Protein AF-A0A661CBI0-F1 (afdb_monomer)

Mean predicted aligned error: 17.84 Å

Structure (mmCIF, N/CA/C/O backbone):
data_AF-A0A661CBI0-F1
#
_entry.id   AF-A0A661CBI0-F1
#
loop_
_atom_site.group_PDB
_atom_site.id
_atom_site.type_symbol
_atom_site.label_atom_id
_atom_site.label_alt_id
_atom_site.label_comp_id
_atom_site.label_asym_id
_atom_site.label_entity_id
_atom_site.label_seq_id
_atom_site.pdbx_PDB_ins_code
_atom_site.Cartn_x
_atom_site.Cartn_y
_atom_site.Cartn_z
_atom_site.occupancy
_atom_site.B_iso_or_equiv
_atom_site.auth_seq_id
_atom_site.auth_comp_id
_atom_site.auth_asym_id
_atom_site.auth_atom_id
_atom_site.pdbx_PDB_model_num
ATOM 1 N N . MET A 1 1 ? -36.102 -12.329 -26.723 1.00 50.22 1 MET A N 1
ATOM 2 C CA . MET A 1 1 ? -35.132 -11.210 -26.629 1.00 50.22 1 MET A CA 1
ATOM 3 C C . MET A 1 1 ? -34.638 -10.690 -28.000 1.00 50.22 1 MET A C 1
ATOM 5 O O . MET A 1 1 ? -33.534 -10.181 -28.086 1.00 50.22 1 MET A O 1
ATOM 9 N N . LYS A 1 2 ? -35.430 -10.774 -29.090 1.00 43.22 2 LYS A N 1
ATOM 10 C CA . LYS A 1 2 ? -35.032 -10.302 -30.445 1.00 43.22 2 LYS A CA 1
ATOM 11 C C . LYS A 1 2 ? -35.595 -8.923 -30.834 1.00 43.22 2 LYS A C 1
ATOM 13 O O . LYS A 1 2 ? -35.219 -8.375 -31.862 1.00 43.22 2 LYS A O 1
ATOM 18 N N . ILE A 1 3 ? -36.504 -8.370 -30.030 1.00 46.62 3 ILE A N 1
ATOM 19 C CA . ILE A 1 3 ? -37.327 -7.217 -30.426 1.00 46.62 3 ILE A CA 1
ATOM 20 C C . ILE A 1 3 ? -36.642 -5.884 -30.072 1.00 46.62 3 ILE A C 1
ATOM 22 O O . ILE A 1 3 ? -36.750 -4.927 -30.831 1.00 46.62 3 ILE A O 1
ATOM 26 N N . GLN A 1 4 ? -35.857 -5.835 -28.989 1.00 53.66 4 GLN A N 1
ATOM 27 C CA . GLN A 1 4 ? -35.242 -4.579 -28.529 1.00 53.66 4 GLN A CA 1
ATOM 28 C C . GLN A 1 4 ? -33.996 -4.150 -29.322 1.00 53.66 4 GLN A C 1
ATOM 30 O O . GLN A 1 4 ? -33.713 -2.962 -29.408 1.00 53.66 4 GLN A O 1
ATOM 35 N N . ILE A 1 5 ? -33.288 -5.076 -29.979 1.00 53.38 5 ILE A N 1
ATOM 36 C CA . ILE A 1 5 ? -32.095 -4.727 -30.777 1.00 53.38 5 ILE A CA 1
ATOM 37 C C . ILE A 1 5 ? -32.497 -4.070 -32.107 1.00 53.38 5 ILE A C 1
ATOM 39 O O . ILE A 1 5 ? -31.842 -3.144 -32.577 1.00 53.38 5 ILE A O 1
ATOM 43 N N . LYS A 1 6 ? -33.622 -4.495 -32.701 1.00 50.56 6 LYS A N 1
ATOM 44 C CA . LYS A 1 6 ? -34.076 -3.996 -34.009 1.00 50.56 6 LYS A CA 1
ATOM 45 C C . LYS A 1 6 ? -34.497 -2.521 -33.967 1.00 50.56 6 LYS A C 1
ATOM 47 O O . LYS A 1 6 ? -34.319 -1.821 -34.957 1.00 50.56 6 LYS A O 1
ATOM 52 N N . LYS A 1 7 ? -35.004 -2.062 -32.816 1.00 54.69 7 LYS A N 1
ATOM 53 C CA . LYS A 1 7 ? -35.408 -0.669 -32.573 1.00 54.69 7 LYS A CA 1
ATOM 54 C C . LYS A 1 7 ? -34.211 0.267 -32.372 1.00 54.69 7 LYS A C 1
ATOM 56 O O . LYS A 1 7 ? -34.278 1.425 -32.743 1.00 54.69 7 LYS A O 1
ATOM 61 N N . TYR A 1 8 ? -33.096 -0.240 -31.846 1.00 53.88 8 TYR A N 1
ATOM 62 C CA . TYR A 1 8 ? -31.891 0.569 -31.633 1.00 53.88 8 TYR A CA 1
ATOM 63 C C . TYR A 1 8 ? -31.108 0.821 -32.931 1.00 53.88 8 TYR A C 1
ATOM 65 O O . TYR A 1 8 ? -30.374 1.792 -33.028 1.00 53.88 8 TYR A O 1
ATOM 73 N N . LEU A 1 9 ? -31.275 -0.036 -33.947 1.00 53.00 9 LEU A N 1
ATOM 74 C CA . LEU A 1 9 ? -30.574 0.067 -35.234 1.00 53.00 9 LEU A CA 1
ATOM 75 C C . LEU A 1 9 ? -31.329 0.901 -36.290 1.00 53.00 9 LEU A C 1
ATOM 77 O O . LEU A 1 9 ? -30.734 1.277 -37.304 1.00 53.00 9 LEU A O 1
ATOM 81 N N . SER A 1 10 ? -32.621 1.192 -36.085 1.00 60.41 10 SER A N 1
ATOM 82 C CA . SER A 1 10 ? -33.428 1.984 -37.029 1.00 60.41 10 SER A CA 1
ATOM 83 C C . SER A 1 10 ? -33.164 3.485 -36.941 1.00 60.41 10 SER A C 1
ATOM 85 O O . SER A 1 10 ? -33.260 4.158 -37.965 1.00 60.41 10 SER A O 1
ATOM 87 N N . ASP A 1 11 ? -32.760 3.974 -35.767 1.00 59.59 11 ASP A N 1
ATOM 88 C CA . ASP A 1 11 ? -32.625 5.408 -35.463 1.00 59.59 11 ASP A CA 1
ATOM 89 C C . ASP A 1 11 ? -31.213 5.959 -35.745 1.00 59.59 11 ASP A C 1
ATOM 91 O O . ASP A 1 11 ? -30.924 7.129 -35.502 1.00 59.59 11 ASP A O 1
ATOM 95 N N . LEU A 1 12 ? -30.310 5.132 -36.288 1.00 58.78 12 LEU A N 1
ATOM 96 C CA . LEU A 1 12 ? -28.973 5.567 -36.690 1.00 58.78 12 LEU A CA 1
ATOM 97 C C . LEU A 1 12 ? -28.984 6.176 -38.102 1.00 58.78 12 LEU A C 1
ATOM 99 O O . LEU A 1 12 ? -29.397 5.533 -39.076 1.00 58.78 12 LEU A O 1
ATOM 103 N N . ASN A 1 13 ? -28.434 7.387 -38.221 1.00 65.62 13 ASN A N 1
ATOM 104 C CA . ASN A 1 13 ? -28.102 8.020 -39.500 1.00 65.62 13 ASN A CA 1
ATOM 105 C C . ASN A 1 13 ? -27.112 7.157 -40.306 1.00 65.62 13 ASN A C 1
ATOM 107 O O . ASN A 1 13 ? -26.318 6.410 -39.733 1.00 65.62 13 ASN A O 1
ATOM 111 N N . THR A 1 14 ? -27.120 7.287 -41.637 1.00 63.81 14 THR A N 1
ATOM 112 C CA . THR A 1 14 ? -26.313 6.472 -42.571 1.00 63.81 14 THR A CA 1
ATOM 113 C C . THR A 1 14 ? -24.825 6.415 -42.199 1.00 63.81 14 THR A C 1
ATOM 115 O O . THR A 1 14 ? -24.232 5.345 -42.240 1.00 63.81 14 THR A O 1
ATOM 118 N N . SER A 1 15 ? -24.252 7.520 -41.708 1.00 63.59 15 SER A N 1
ATOM 119 C CA . SER A 1 15 ? -22.857 7.581 -41.242 1.00 63.59 15 SER A CA 1
ATOM 120 C C . SER A 1 15 ? -22.585 6.761 -39.965 1.00 63.59 15 SER A C 1
ATOM 122 O O . SER A 1 15 ? -21.517 6.178 -39.825 1.00 63.59 15 SER A O 1
ATOM 124 N N . GLN A 1 16 ? -23.553 6.640 -39.052 1.00 60.19 16 GLN A N 1
ATOM 125 C CA . GLN A 1 16 ? -23.400 5.851 -37.820 1.00 60.19 16 GLN A CA 1
ATOM 126 C C . GLN A 1 16 ? -23.535 4.340 -38.084 1.00 60.19 16 GLN A C 1
ATOM 128 O O . GLN A 1 16 ? -22.910 3.533 -37.399 1.00 60.19 16 GLN A O 1
ATOM 133 N N . LYS A 1 17 ? -24.301 3.942 -39.110 1.00 63.31 17 LYS A N 1
ATOM 134 C CA . LYS A 1 17 ? -24.433 2.534 -39.526 1.00 63.31 17 LYS A CA 1
ATOM 135 C C . LYS A 1 17 ? -23.120 1.966 -40.076 1.00 63.31 17 LYS A C 1
ATOM 137 O O . LYS A 1 17 ? -22.811 0.811 -39.793 1.00 63.31 17 LYS A O 1
ATOM 142 N N . GLU A 1 18 ? -22.326 2.773 -40.782 1.00 72.12 18 GLU A N 1
ATOM 143 C CA . GLU A 1 18 ? -21.006 2.348 -41.273 1.00 72.12 18 GLU A CA 1
ATOM 144 C C . GLU A 1 18 ? -19.985 2.182 -40.144 1.00 72.12 18 GLU A C 1
ATOM 146 O O . GLU A 1 18 ? -19.269 1.185 -40.107 1.00 72.12 18 GLU A O 1
ATOM 151 N N . VAL A 1 19 ? -19.970 3.099 -39.171 1.00 71.88 19 VAL A N 1
ATOM 152 C CA . VAL A 1 19 ? -19.060 3.022 -38.014 1.00 71.88 19 VAL A CA 1
ATOM 153 C C . VAL A 1 19 ? -19.370 1.801 -37.146 1.00 71.88 19 VAL A C 1
ATOM 155 O O . VAL A 1 19 ? -18.460 1.067 -36.767 1.00 71.88 19 VAL A O 1
ATOM 158 N N . VAL A 1 2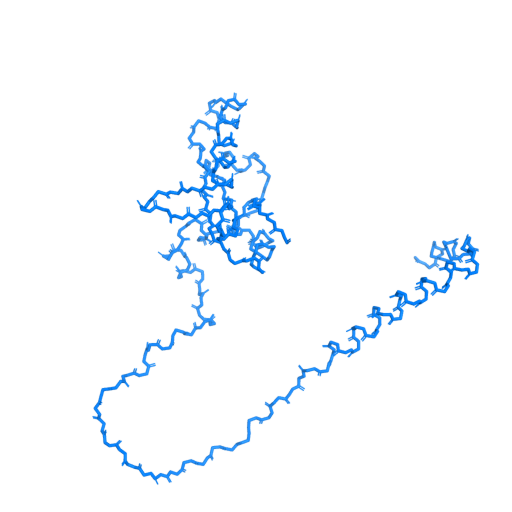0 ? -20.650 1.527 -36.875 1.00 72.44 20 VAL A N 1
ATOM 159 C CA . VAL A 1 20 ? -21.056 0.330 -36.119 1.00 72.44 20 VAL A CA 1
ATOM 160 C C . VAL A 1 20 ? -20.727 -0.950 -36.894 1.00 72.44 20 VAL A C 1
ATOM 162 O O . VAL A 1 20 ? -20.266 -1.919 -36.293 1.00 72.44 20 VAL A O 1
ATOM 165 N N . GLY A 1 21 ? -20.896 -0.948 -38.221 1.00 78.00 21 GLY A N 1
ATOM 166 C CA . GLY A 1 21 ? -20.487 -2.055 -39.087 1.00 78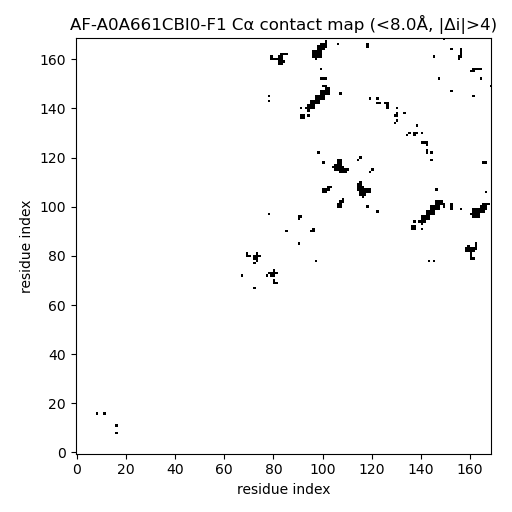.00 21 GLY A CA 1
ATOM 167 C C . GLY A 1 21 ? -18.980 -2.320 -39.041 1.00 78.00 21 GLY A C 1
ATOM 168 O O . GLY A 1 21 ? -18.572 -3.469 -38.888 1.00 78.00 21 GLY A O 1
ATOM 169 N N . LEU A 1 22 ? -18.156 -1.269 -39.092 1.00 79.31 22 LEU A N 1
ATOM 170 C CA . LEU A 1 22 ? -16.697 -1.364 -39.015 1.00 79.31 22 LEU A CA 1
ATOM 171 C C . LEU A 1 22 ? -16.226 -1.881 -37.648 1.00 79.31 22 LEU A C 1
ATOM 173 O O . LEU A 1 22 ? -15.358 -2.747 -37.583 1.00 79.31 22 LEU A O 1
ATOM 177 N N . VAL A 1 23 ? -16.816 -1.390 -36.554 1.00 79.56 23 VAL A N 1
ATOM 178 C CA . VAL A 1 23 ? -16.482 -1.839 -35.192 1.00 79.56 23 VAL A CA 1
ATOM 179 C C . VAL A 1 23 ? -16.864 -3.306 -34.997 1.00 79.56 23 VAL A C 1
ATOM 181 O O . VAL A 1 23 ? -16.071 -4.081 -34.466 1.00 79.56 23 VAL A O 1
ATOM 184 N N . LEU A 1 24 ? -18.038 -3.723 -35.479 1.00 79.69 24 LEU A N 1
ATOM 185 C CA . LEU A 1 24 ? -18.451 -5.125 -35.415 1.00 79.69 24 LEU A CA 1
ATOM 186 C C . LEU A 1 24 ? -17.556 -6.015 -36.293 1.00 79.69 24 LEU A C 1
ATOM 188 O O . LEU A 1 24 ? -17.188 -7.110 -35.876 1.00 79.69 24 LEU A O 1
ATOM 192 N N . PHE A 1 25 ? -17.157 -5.533 -37.474 1.00 83.81 25 PHE A N 1
ATOM 193 C CA . PHE A 1 25 ? -16.221 -6.225 -38.360 1.00 83.81 25 PHE A CA 1
ATOM 194 C C . PHE A 1 25 ? -14.837 -6.380 -37.720 1.00 83.81 25 PHE A C 1
ATOM 196 O O . PHE A 1 25 ? -14.279 -7.470 -37.762 1.00 83.81 25 PHE A O 1
ATOM 203 N N . LEU A 1 26 ? -14.311 -5.348 -37.052 1.00 80.44 26 LEU A N 1
ATOM 204 C CA . LEU A 1 26 ? -13.040 -5.429 -36.325 1.00 80.44 26 LEU A CA 1
ATOM 205 C C . LEU A 1 26 ? -13.096 -6.431 -35.170 1.00 80.44 26 LEU A C 1
ATOM 207 O O . LEU A 1 26 ? -12.151 -7.195 -34.991 1.00 80.44 26 LEU A O 1
ATOM 211 N N . ILE A 1 27 ? -14.206 -6.481 -34.429 1.00 78.44 27 ILE A N 1
ATOM 212 C CA . ILE A 1 27 ? -14.403 -7.476 -33.366 1.00 78.44 27 ILE A CA 1
ATOM 213 C C . ILE A 1 27 ? -14.425 -8.891 -33.958 1.00 78.44 27 ILE A C 1
ATOM 215 O O . ILE A 1 27 ? -13.782 -9.790 -33.423 1.00 78.44 27 ILE A O 1
ATOM 219 N N . VAL A 1 28 ? -15.110 -9.096 -35.087 1.00 84.38 28 VAL A N 1
ATOM 220 C CA . VAL A 1 28 ? -15.167 -10.403 -35.761 1.00 84.38 28 VAL A CA 1
ATOM 221 C C . VAL A 1 28 ? -13.804 -10.806 -36.324 1.00 84.38 28 VAL A C 1
ATOM 223 O O . VAL A 1 28 ? -13.389 -11.943 -36.122 1.00 84.38 28 VAL A O 1
ATOM 226 N N . VAL A 1 29 ? -13.077 -9.890 -36.970 1.00 80.56 29 VAL A N 1
ATOM 227 C CA . VAL A 1 29 ? -11.718 -10.146 -37.467 1.00 80.56 29 VAL A CA 1
ATOM 228 C C . VAL A 1 29 ? -10.797 -10.497 -36.307 1.00 80.56 29 VAL A C 1
ATOM 230 O O . VAL A 1 29 ? -10.127 -11.515 -36.375 1.00 80.56 29 VAL A O 1
ATOM 233 N N . MET A 1 30 ? -10.832 -9.746 -35.205 1.00 78.94 30 MET A N 1
ATOM 234 C CA . MET A 1 30 ? -10.025 -10.031 -34.017 1.00 78.94 30 MET A CA 1
ATOM 235 C C . MET A 1 30 ? -10.323 -11.418 -33.428 1.00 78.94 30 MET A C 1
ATOM 237 O O . MET A 1 30 ? -9.393 -12.130 -33.061 1.00 78.94 30 MET A O 1
ATOM 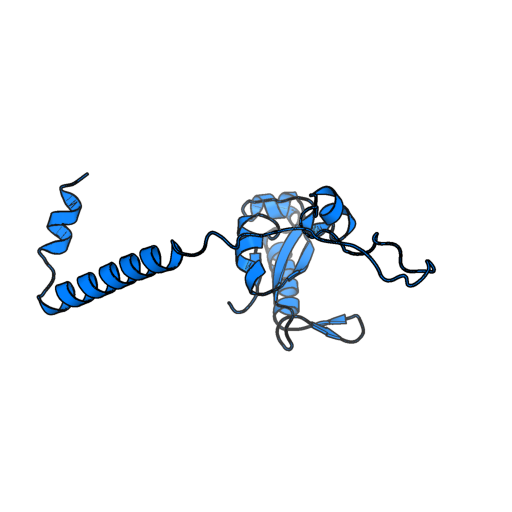241 N N . VAL A 1 31 ? -11.591 -11.845 -33.405 1.00 76.19 31 VAL A N 1
ATOM 242 C CA . VAL A 1 31 ? -11.978 -13.199 -32.970 1.00 76.19 31 VAL A CA 1
ATOM 243 C C . VAL A 1 31 ? -11.486 -14.279 -33.944 1.00 76.19 31 VAL A C 1
ATOM 245 O O . VAL A 1 31 ? -11.079 -15.350 -33.499 1.00 76.19 31 VAL A O 1
ATOM 248 N N . ILE A 1 32 ? -11.485 -14.015 -35.254 1.00 71.19 32 ILE A N 1
ATOM 249 C CA . ILE A 1 32 ? -10.977 -14.955 -36.267 1.00 71.19 32 ILE A CA 1
ATOM 250 C C . ILE A 1 32 ? -9.454 -15.090 -36.170 1.00 71.19 32 ILE A C 1
ATOM 252 O O . ILE A 1 32 ? -8.953 -16.212 -36.137 1.00 71.19 32 ILE A O 1
ATOM 256 N N . THR A 1 33 ? -8.712 -13.983 -36.071 1.00 62.50 33 THR A N 1
ATOM 257 C CA . THR A 1 33 ? -7.245 -14.022 -35.979 1.00 62.50 33 THR A CA 1
ATOM 258 C C . THR A 1 33 ? -6.781 -14.681 -34.682 1.00 62.50 33 THR A C 1
ATOM 260 O O . THR A 1 33 ? -5.793 -15.407 -34.679 1.00 62.50 33 THR A O 1
ATOM 263 N N . PHE A 1 34 ? -7.513 -14.477 -33.582 1.00 55.84 34 PHE A N 1
ATOM 264 C CA . PHE A 1 34 ? -7.173 -15.062 -32.284 1.00 55.84 34 PHE A CA 1
ATOM 265 C C . PHE A 1 34 ? -7.426 -16.578 -32.215 1.00 55.84 34 PHE A C 1
ATOM 267 O O . PHE A 1 34 ? -6.877 -17.256 -31.354 1.00 55.84 34 PHE A O 1
ATOM 274 N N . ARG A 1 35 ? -8.222 -17.136 -33.135 1.00 54.28 35 ARG A N 1
ATOM 275 C CA . ARG A 1 35 ? -8.566 -18.566 -33.168 1.00 54.28 35 ARG A CA 1
ATOM 276 C C . ARG A 1 35 ? -7.563 -19.428 -33.961 1.00 54.28 35 ARG A C 1
ATOM 278 O O . ARG A 1 35 ? -7.827 -20.604 -34.175 1.00 54.28 35 ARG A O 1
ATOM 285 N N . SER A 1 36 ? -6.428 -18.874 -34.399 1.00 51.16 36 SER A N 1
ATOM 286 C CA . SER A 1 36 ? -5.455 -19.566 -35.264 1.00 51.16 36 SER A CA 1
ATOM 287 C C . SER A 1 36 ? -4.044 -19.640 -34.669 1.00 51.16 36 SER A C 1
ATOM 289 O O . SER A 1 36 ? -3.068 -19.326 -35.350 1.00 51.16 36 SER A O 1
ATOM 291 N N . SER A 1 37 ? -3.934 -20.098 -33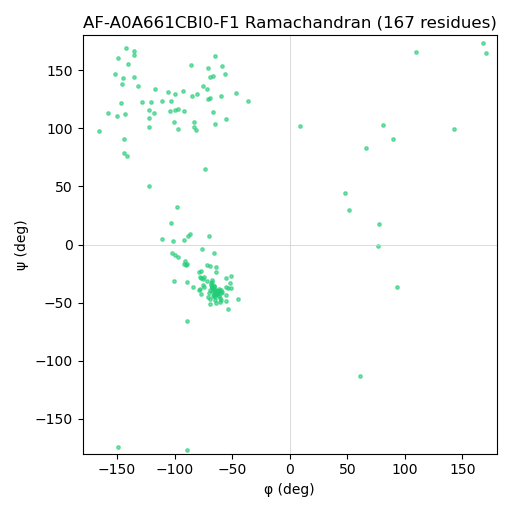.424 1.00 55.09 37 SER A N 1
ATOM 292 C CA . SER A 1 37 ? -2.655 -20.540 -32.860 1.00 55.09 37 SER A CA 1
ATOM 293 C C . SER A 1 37 ? -2.866 -21.775 -31.992 1.00 55.09 37 SER A C 1
ATOM 295 O O . SER A 1 37 ? -2.857 -21.683 -30.770 1.00 55.09 37 SER A O 1
ATOM 297 N N . GLU A 1 38 ? -3.053 -22.930 -32.626 1.00 54.06 38 GLU A N 1
ATOM 298 C CA . GLU A 1 38 ? -2.799 -24.220 -31.988 1.00 54.06 38 GLU A CA 1
ATOM 299 C C . GLU A 1 38 ? -2.218 -25.194 -33.019 1.00 54.06 38 GLU A C 1
ATOM 301 O O . GLU A 1 38 ? -2.873 -25.527 -34.001 1.00 54.06 38 GLU A O 1
ATOM 306 N N . GLU A 1 39 ? -0.944 -25.525 -32.786 1.00 39.12 39 GLU A N 1
ATOM 307 C CA . GLU A 1 39 ? -0.209 -26.780 -33.028 1.00 39.12 39 GLU A CA 1
ATOM 308 C C . GLU A 1 39 ? 1.228 -26.477 -33.475 1.00 39.12 39 GLU A C 1
ATOM 310 O O . GLU A 1 39 ? 1.511 -26.190 -34.636 1.00 39.12 39 GLU A O 1
ATOM 315 N N . VAL A 1 40 ? 2.165 -26.557 -32.524 1.00 38.56 40 VAL A N 1
ATOM 316 C CA . VAL A 1 40 ? 3.565 -26.861 -32.838 1.00 38.56 40 VAL A CA 1
ATOM 317 C C . VAL A 1 40 ? 3.762 -28.338 -32.522 1.00 38.56 40 VAL A C 1
ATOM 319 O O . VAL A 1 40 ? 3.792 -28.751 -31.365 1.00 38.56 40 VAL A O 1
ATOM 322 N N . GLU A 1 41 ? 3.840 -29.124 -33.588 1.00 32.53 41 GLU A N 1
ATOM 323 C CA . GLU A 1 41 ? 4.120 -30.555 -33.616 1.00 32.53 41 GLU A CA 1
ATOM 324 C C . GLU A 1 41 ? 5.567 -30.822 -33.147 1.00 32.53 41 GLU A C 1
ATOM 326 O O . GLU A 1 41 ? 6.529 -30.437 -33.813 1.00 32.53 41 GLU A O 1
ATOM 331 N N . ILE A 1 42 ? 5.747 -31.484 -31.998 1.00 37.59 42 ILE A N 1
ATOM 332 C CA . ILE A 1 42 ? 7.061 -31.993 -31.569 1.00 37.59 42 ILE A CA 1
ATOM 333 C C . ILE A 1 42 ? 7.277 -33.344 -32.256 1.00 37.59 42 ILE A C 1
ATOM 335 O O . ILE A 1 42 ? 6.744 -34.373 -31.837 1.00 37.59 42 ILE A O 1
ATOM 339 N N . LYS A 1 43 ? 8.068 -33.344 -33.330 1.00 34.81 43 LYS A N 1
ATOM 340 C CA . LYS A 1 43 ? 8.456 -34.551 -34.060 1.00 34.81 43 LYS A CA 1
ATOM 341 C C . LYS A 1 43 ? 9.828 -35.041 -33.602 1.00 34.81 43 LYS A C 1
ATOM 343 O O . LYS A 1 43 ? 10.830 -34.390 -33.864 1.00 34.81 43 LYS A O 1
ATOM 348 N N . GLY A 1 44 ? 9.844 -36.240 -33.020 1.00 33.94 44 GLY A N 1
ATOM 349 C CA . GLY A 1 44 ? 10.951 -37.190 -33.147 1.00 33.94 44 GLY A CA 1
ATOM 350 C C . GLY A 1 44 ? 12.156 -36.965 -32.238 1.00 33.94 44 GLY A C 1
ATOM 351 O O . GLY A 1 44 ? 13.045 -36.176 -32.529 1.00 33.94 44 GLY A O 1
ATOM 352 N N . ILE A 1 45 ? 12.221 -37.779 -31.188 1.00 35.69 45 ILE A N 1
ATOM 353 C CA . ILE A 1 45 ? 13.441 -38.084 -30.442 1.00 35.69 45 ILE A CA 1
ATOM 354 C C . ILE A 1 45 ? 14.331 -38.957 -31.339 1.00 35.69 45 ILE A C 1
ATOM 356 O O . ILE A 1 45 ? 13.896 -40.017 -31.792 1.00 35.69 45 ILE A O 1
ATOM 360 N N . ALA A 1 46 ? 15.571 -38.529 -31.562 1.00 33.56 46 ALA A N 1
ATOM 361 C CA . ALA A 1 46 ? 16.677 -39.391 -31.965 1.00 33.56 46 ALA A CA 1
ATOM 362 C C . ALA A 1 46 ? 17.957 -38.883 -31.283 1.00 33.56 46 ALA A C 1
ATOM 364 O O . ALA A 1 46 ? 18.649 -38.011 -31.796 1.00 33.56 46 ALA A O 1
ATOM 365 N N . GLU A 1 47 ? 18.240 -39.416 -30.099 1.00 46.28 47 GLU A N 1
ATOM 366 C CA . GLU A 1 47 ? 19.616 -39.613 -29.629 1.00 46.28 47 GLU A CA 1
ATOM 367 C C . GLU A 1 47 ? 20.098 -40.972 -30.189 1.00 46.28 47 GLU A C 1
ATOM 369 O O . GLU A 1 47 ? 19.233 -41.820 -30.445 1.00 46.28 47 GLU A O 1
ATOM 374 N N . PRO A 1 48 ? 21.410 -41.242 -30.391 1.00 52.19 48 PRO A N 1
ATOM 375 C CA . PRO A 1 48 ? 22.468 -40.872 -29.448 1.00 52.19 48 PRO A CA 1
ATOM 376 C C . PRO A 1 48 ? 23.860 -40.568 -30.056 1.00 52.19 48 PRO A C 1
ATOM 378 O O . PRO A 1 48 ? 24.073 -40.582 -31.265 1.00 52.19 48 PRO A O 1
ATOM 381 N N . ASP A 1 49 ? 24.799 -40.354 -29.132 1.00 33.12 49 ASP A N 1
ATOM 382 C CA . ASP A 1 49 ? 26.259 -40.434 -29.251 1.00 33.12 49 ASP A CA 1
ATOM 383 C C . ASP A 1 49 ? 27.027 -39.176 -29.673 1.00 33.12 49 ASP A C 1
ATOM 385 O O . ASP A 1 49 ? 27.392 -38.988 -30.830 1.00 33.12 49 ASP A O 1
ATOM 389 N N . LEU A 1 50 ? 27.442 -38.393 -28.665 1.00 36.75 50 LEU A N 1
ATOM 390 C CA . LEU A 1 50 ? 28.868 -38.334 -28.304 1.00 36.75 50 LEU A CA 1
ATOM 391 C C . LEU A 1 50 ? 29.096 -37.668 -26.934 1.00 36.75 50 LEU A C 1
ATOM 393 O O . LEU A 1 50 ? 29.144 -36.451 -26.787 1.00 36.75 50 LEU A O 1
ATOM 397 N N . LEU A 1 51 ? 29.237 -38.551 -25.944 1.00 35.25 51 LEU A N 1
ATOM 398 C CA . LEU A 1 51 ? 30.078 -38.498 -24.742 1.00 35.25 51 LEU A CA 1
ATOM 399 C C . LEU A 1 51 ? 30.795 -37.168 -24.437 1.00 35.25 51 LEU A C 1
ATOM 401 O O . LEU A 1 51 ? 31.907 -36.922 -24.905 1.00 35.25 51 LEU A O 1
ATOM 405 N N . ILE A 1 52 ? 30.237 -36.420 -23.482 1.00 37.22 52 ILE A N 1
ATOM 406 C CA . ILE A 1 52 ? 31.036 -35.740 -22.458 1.00 37.22 52 ILE A CA 1
ATOM 407 C C . ILE A 1 52 ? 30.569 -36.281 -21.103 1.00 37.22 52 ILE A C 1
ATOM 409 O O . ILE A 1 52 ? 29.386 -36.298 -20.780 1.00 37.22 52 ILE A O 1
ATOM 413 N N . THR A 1 53 ? 31.536 -36.824 -20.377 1.00 35.25 53 THR A N 1
ATOM 414 C CA . THR A 1 53 ? 31.450 -37.538 -19.101 1.00 35.25 53 THR A CA 1
ATOM 415 C C . THR A 1 53 ? 30.965 -36.672 -17.923 1.00 35.25 53 THR A C 1
ATOM 417 O O . THR A 1 53 ? 30.989 -35.445 -18.010 1.00 35.25 53 THR A O 1
ATOM 420 N N . PRO A 1 54 ? 30.513 -37.308 -16.823 1.00 47.50 54 PRO A N 1
ATOM 421 C CA . PRO A 1 54 ? 29.480 -36.798 -15.931 1.00 47.50 54 PRO A CA 1
ATOM 422 C C . PRO A 1 54 ? 30.075 -36.101 -14.707 1.00 47.50 54 PRO A C 1
ATOM 424 O O . PRO A 1 54 ? 30.433 -36.757 -13.739 1.00 47.50 54 PRO A O 1
ATOM 427 N N . GLU A 1 55 ? 30.147 -34.774 -14.699 1.00 51.81 55 GLU A N 1
ATOM 428 C CA . GLU A 1 55 ? 30.469 -34.069 -13.458 1.00 51.81 55 GLU A CA 1
ATOM 429 C C . GLU A 1 55 ? 29.807 -32.684 -13.434 1.00 51.81 55 GLU A C 1
ATOM 431 O O . GLU A 1 55 ? 30.182 -31.777 -14.171 1.00 51.81 55 GLU A O 1
ATOM 436 N N . ALA A 1 56 ? 28.814 -32.561 -12.547 1.00 45.00 56 ALA A N 1
ATOM 437 C CA . ALA A 1 56 ? 28.253 -31.326 -12.001 1.00 45.00 56 ALA A CA 1
ATOM 438 C C . ALA A 1 56 ? 27.506 -30.372 -12.958 1.00 45.00 56 ALA A C 1
ATOM 440 O O . ALA A 1 56 ? 28.041 -29.345 -13.350 1.00 45.00 56 ALA A O 1
ATOM 441 N N . ILE A 1 57 ? 26.220 -30.651 -13.206 1.00 38.47 57 ILE A N 1
ATOM 442 C CA . ILE A 1 57 ? 25.072 -29.775 -12.871 1.00 38.47 57 ILE A CA 1
ATOM 443 C C . ILE A 1 57 ? 23.847 -30.702 -12.803 1.00 38.47 57 ILE A C 1
ATOM 445 O O . ILE A 1 57 ? 23.456 -31.300 -13.804 1.00 38.47 57 ILE A O 1
ATOM 449 N N . THR A 1 58 ? 23.263 -30.882 -11.619 1.00 39.34 58 THR A N 1
ATOM 450 C CA . THR A 1 58 ? 22.029 -31.661 -11.460 1.00 39.34 58 THR A CA 1
ATOM 451 C C . THR A 1 58 ? 20.838 -30.912 -12.088 1.00 39.34 58 THR A C 1
ATOM 453 O O . THR A 1 58 ? 20.775 -29.684 -11.984 1.00 39.34 58 THR A O 1
ATOM 456 N N . PRO A 1 59 ? 19.863 -31.605 -12.711 1.00 43.19 59 PRO A N 1
ATOM 457 C CA . PRO A 1 59 ? 18.713 -30.980 -13.386 1.00 43.19 59 PRO A CA 1
ATOM 458 C C . PRO A 1 59 ? 17.674 -30.314 -12.461 1.00 43.19 59 PRO A C 1
ATOM 460 O O . PRO A 1 59 ? 16.622 -29.892 -12.926 1.00 43.19 59 PRO A O 1
ATOM 463 N N . GLU A 1 60 ? 17.927 -30.211 -11.158 1.00 45.62 60 GLU A N 1
ATOM 464 C CA . GLU A 1 60 ? 16.905 -29.879 -10.152 1.00 45.62 60 GLU A CA 1
ATOM 465 C C . GLU A 1 60 ? 16.681 -28.371 -9.928 1.00 45.62 60 GLU A C 1
ATOM 467 O O . GLU A 1 60 ? 15.976 -27.989 -9.000 1.00 45.62 60 GLU A O 1
ATOM 472 N N . SER A 1 61 ? 17.264 -27.485 -10.744 1.00 47.69 61 SER A N 1
ATOM 473 C CA . SER A 1 61 ? 17.147 -26.027 -10.532 1.00 47.69 61 SER A CA 1
ATOM 474 C C . SER A 1 61 ? 16.319 -25.267 -11.571 1.00 47.69 61 SER A C 1
ATOM 476 O O . SER A 1 61 ? 16.193 -24.044 -11.470 1.00 47.69 61 SER A O 1
ATOM 478 N N . ILE A 1 62 ? 15.688 -25.953 -12.529 1.00 42.56 62 ILE A N 1
ATOM 479 C CA . ILE A 1 62 ? 14.656 -25.306 -13.345 1.00 42.56 62 ILE A CA 1
ATOM 480 C C . ILE A 1 62 ? 13.359 -25.329 -12.542 1.00 42.56 62 ILE A C 1
ATOM 482 O O . ILE A 1 62 ? 12.666 -26.337 -12.488 1.00 42.56 62 ILE A O 1
ATOM 486 N N . ILE A 1 63 ? 13.071 -24.204 -11.886 1.00 45.47 63 ILE A N 1
ATOM 487 C CA . ILE A 1 63 ? 11.799 -23.949 -11.208 1.00 45.47 63 ILE A CA 1
ATOM 488 C C . ILE A 1 63 ? 10.685 -24.139 -12.241 1.00 45.47 63 ILE A C 1
ATOM 490 O O . ILE A 1 63 ? 10.526 -23.318 -13.149 1.00 45.47 63 ILE A O 1
ATOM 494 N N . ASP A 1 64 ? 9.933 -25.227 -12.105 1.00 42.50 64 ASP A N 1
ATOM 495 C CA . ASP A 1 64 ? 8.719 -25.462 -12.868 1.00 42.50 64 ASP A CA 1
ATOM 496 C C . ASP A 1 64 ? 7.682 -24.400 -12.474 1.00 42.50 64 ASP A C 1
ATOM 498 O O . ASP A 1 64 ? 7.085 -24.427 -11.397 1.00 42.50 64 ASP A O 1
ATOM 502 N N . LEU A 1 65 ? 7.492 -23.410 -13.350 1.00 51.50 65 LEU A N 1
ATOM 503 C CA . LEU A 1 65 ? 6.565 -22.295 -13.142 1.00 51.50 65 LEU A CA 1
ATOM 504 C C . LEU A 1 65 ? 5.091 -22.743 -13.108 1.00 51.50 65 LEU A C 1
ATOM 506 O O . LEU A 1 65 ? 4.220 -21.918 -12.819 1.00 51.50 65 LEU A O 1
ATOM 510 N N . THR A 1 66 ? 4.800 -24.014 -13.409 1.00 51.94 66 THR A N 1
ATOM 511 C CA . THR A 1 66 ? 3.451 -24.586 -13.359 1.00 51.94 66 THR A CA 1
ATOM 512 C C . THR A 1 66 ? 3.088 -25.168 -11.988 1.00 51.94 66 THR A C 1
ATOM 514 O O . THR A 1 66 ? 1.901 -25.250 -11.672 1.00 51.94 66 THR A O 1
ATOM 517 N N . GLU A 1 67 ? 4.073 -25.426 -11.118 1.00 47.66 67 GLU A N 1
ATOM 518 C CA . GLU A 1 67 ? 3.884 -25.876 -9.730 1.00 47.66 67 GLU A CA 1
ATOM 519 C C . GLU A 1 67 ? 3.967 -24.734 -8.704 1.00 47.66 67 GLU A C 1
ATOM 521 O O . GLU A 1 67 ? 4.363 -24.929 -7.553 1.00 47.66 67 GLU A O 1
ATOM 526 N N . LEU A 1 68 ? 3.554 -23.514 -9.065 1.00 48.94 68 LEU A N 1
ATOM 527 C CA . LEU A 1 68 ? 3.308 -22.472 -8.065 1.00 48.94 68 LEU A CA 1
ATOM 528 C C . LEU A 1 68 ? 2.006 -22.797 -7.310 1.00 48.94 68 LEU A C 1
ATOM 530 O O . LEU A 1 68 ? 0.987 -22.114 -7.434 1.00 48.94 68 LEU A O 1
ATOM 534 N N . SER A 1 69 ? 2.037 -23.909 -6.577 1.00 53.78 69 SER A N 1
ATOM 535 C CA . SER A 1 69 ? 0.988 -24.345 -5.676 1.00 53.78 69 SER A CA 1
ATOM 536 C C . SER A 1 69 ? 0.731 -23.227 -4.667 1.00 53.78 69 SER A C 1
ATOM 538 O O . SER A 1 69 ? 1.627 -22.464 -4.293 1.00 53.78 69 SER A O 1
ATOM 540 N N . THR A 1 70 ? -0.519 -23.083 -4.243 1.00 52.69 70 THR A N 1
ATOM 541 C CA . THR A 1 70 ? -0.932 -22.073 -3.259 1.00 52.69 70 THR A CA 1
ATOM 542 C C . THR A 1 70 ? -0.069 -22.094 -1.997 1.00 52.69 70 THR A C 1
ATOM 544 O O . THR A 1 70 ? 0.119 -21.055 -1.373 1.00 52.69 70 THR A O 1
ATOM 547 N N . ASP A 1 71 ? 0.514 -23.246 -1.669 1.00 55.88 71 ASP A N 1
ATOM 548 C CA . ASP A 1 71 ? 1.398 -23.433 -0.523 1.00 55.88 71 ASP A CA 1
ATOM 549 C C . ASP A 1 71 ? 2.737 -22.703 -0.712 1.00 55.88 71 ASP A C 1
ATOM 551 O O . ASP A 1 71 ? 3.184 -21.993 0.184 1.00 55.88 71 ASP A O 1
ATOM 555 N N . THR A 1 72 ? 3.301 -22.711 -1.922 1.00 59.53 72 THR A N 1
ATOM 556 C CA . THR A 1 72 ? 4.546 -21.996 -2.242 1.00 59.53 72 THR A CA 1
ATOM 557 C C . THR A 1 72 ? 4.375 -20.471 -2.186 1.00 59.53 72 THR A C 1
ATOM 559 O O . THR A 1 72 ? 5.268 -19.752 -1.737 1.00 59.53 72 THR A O 1
ATOM 562 N N . LEU A 1 73 ? 3.214 -19.942 -2.598 1.00 60.69 73 LEU A N 1
ATOM 563 C CA . LEU A 1 73 ? 2.911 -18.511 -2.448 1.00 60.69 73 LEU A CA 1
ATOM 564 C C . LEU A 1 73 ? 2.731 -18.106 -0.984 1.00 60.69 73 LEU A C 1
ATOM 566 O O . LEU A 1 73 ? 3.100 -16.987 -0.624 1.00 60.69 73 LEU A O 1
ATOM 570 N N . ASN A 1 74 ? 2.195 -18.997 -0.144 1.00 61.75 74 ASN A N 1
ATOM 571 C CA . ASN A 1 74 ? 2.084 -18.750 1.293 1.00 61.75 74 ASN A CA 1
ATOM 572 C C . ASN A 1 74 ? 3.458 -18.554 1.933 1.00 61.75 74 ASN A C 1
ATOM 574 O O . ASN A 1 74 ? 3.615 -17.661 2.766 1.00 61.75 74 ASN A O 1
ATOM 578 N N . ASP A 1 75 ? 4.428 -19.353 1.496 1.00 64.88 75 ASP A N 1
ATOM 579 C CA . ASP A 1 75 ? 5.783 -19.361 2.037 1.00 64.88 75 ASP A CA 1
ATOM 580 C C . ASP A 1 75 ? 6.636 -18.201 1.502 1.00 64.88 75 ASP A C 1
ATOM 582 O O . ASP A 1 75 ? 7.385 -17.577 2.254 1.00 64.88 75 ASP A O 1
ATOM 586 N N . ILE A 1 76 ? 6.500 -17.860 0.215 1.00 66.56 76 ILE A N 1
ATOM 587 C CA . ILE A 1 76 ? 7.300 -16.806 -0.434 1.00 66.56 76 ILE A CA 1
ATOM 588 C C . ILE A 1 76 ? 6.704 -15.415 -0.203 1.00 66.56 76 ILE A C 1
ATOM 590 O O . ILE A 1 76 ? 7.431 -14.430 -0.054 1.00 66.56 76 ILE A O 1
ATOM 594 N N . TRP A 1 77 ? 5.375 -15.306 -0.191 1.00 69.69 77 TRP A N 1
ATOM 595 C CA . TRP A 1 77 ? 4.690 -14.027 -0.057 1.00 69.69 77 TRP A CA 1
ATOM 596 C C . TRP A 1 77 ? 3.408 -14.161 0.782 1.00 69.69 77 TRP A C 1
ATOM 598 O O . TRP A 1 77 ? 2.292 -14.126 0.251 1.00 69.69 77 TRP A O 1
ATOM 608 N N . PRO A 1 78 ? 3.527 -14.215 2.123 1.00 72.19 78 PRO A N 1
ATOM 609 C CA . PRO A 1 78 ? 2.391 -14.400 3.025 1.00 72.19 78 PRO A CA 1
ATOM 610 C C . PRO A 1 78 ? 1.212 -13.427 2.817 1.00 72.19 78 PRO A C 1
ATOM 612 O O . PRO A 1 78 ? 0.068 -13.840 2.988 1.00 72.19 78 PRO A O 1
ATOM 615 N N . PRO A 1 79 ? 1.392 -12.155 2.403 1.00 70.81 79 PRO A N 1
ATOM 616 C CA . PRO A 1 79 ? 0.252 -11.285 2.083 1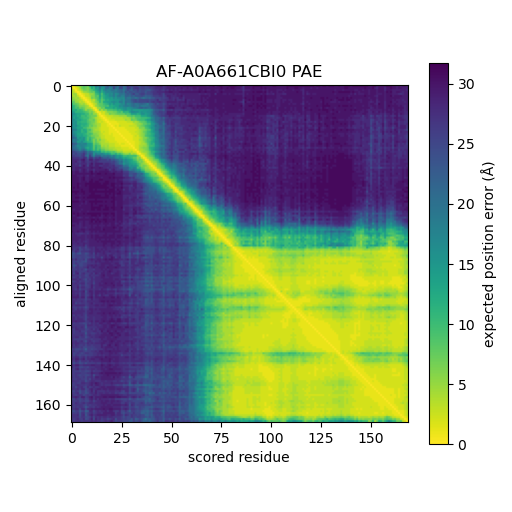.00 70.81 79 PRO A CA 1
ATOM 617 C C . PRO A 1 79 ? -0.609 -11.744 0.888 1.00 70.81 79 PRO A C 1
ATOM 619 O O . PRO A 1 79 ? -1.780 -11.371 0.796 1.00 70.81 79 PRO A O 1
ATOM 622 N N . LEU A 1 80 ? -0.043 -12.544 -0.019 1.00 70.38 80 LEU A N 1
ATOM 623 C CA . LEU A 1 80 ? -0.700 -13.113 -1.200 1.00 70.38 80 LEU A CA 1
ATOM 624 C C . LEU A 1 80 ? -1.204 -14.541 -0.963 1.00 70.38 80 LEU A C 1
ATOM 626 O O . LEU A 1 80 ? -1.973 -15.044 -1.776 1.00 70.38 80 LEU A O 1
ATOM 630 N N . SER A 1 81 ? -0.806 -15.147 0.158 1.00 66.12 81 SER A N 1
ATOM 631 C CA . SER A 1 81 ? -1.085 -16.532 0.547 1.00 66.12 81 SER A CA 1
ATOM 632 C C . SER A 1 81 ? -2.539 -16.966 0.335 1.00 66.12 81 SER A C 1
ATOM 634 O O . SER A 1 81 ? -2.848 -18.007 -0.242 1.00 66.12 81 SER A O 1
ATOM 636 N N . ARG A 1 82 ? -3.477 -16.122 0.769 1.00 80.81 82 ARG A N 1
ATOM 637 C CA . ARG A 1 82 ? -4.905 -16.403 0.661 1.00 80.81 82 ARG A CA 1
ATOM 638 C C . ARG A 1 82 ? -5.591 -15.371 -0.222 1.00 80.81 82 ARG A C 1
ATOM 640 O O . ARG A 1 82 ? -5.701 -14.203 0.181 1.00 80.81 82 ARG A O 1
ATOM 647 N N . PRO A 1 83 ? -6.091 -15.794 -1.397 1.00 87.12 83 PRO A N 1
ATOM 648 C CA . PRO A 1 83 ? -7.092 -15.050 -2.134 1.00 87.12 83 PRO A CA 1
ATOM 649 C C . PRO A 1 83 ? -8.216 -14.598 -1.206 1.00 87.12 83 PRO A C 1
ATOM 651 O O . PRO A 1 83 ? -8.752 -15.379 -0.420 1.00 87.12 83 PRO A O 1
ATOM 654 N N . TRP A 1 84 ? -8.553 -13.321 -1.278 1.00 90.62 84 TRP A N 1
ATOM 655 C CA . TRP A 1 84 ? -9.683 -12.751 -0.569 1.00 90.62 84 TRP A CA 1
ATOM 656 C C . TRP A 1 84 ? -10.299 -11.658 -1.426 1.00 90.62 84 TRP A C 1
ATOM 658 O O . TRP A 1 84 ? -9.589 -10.858 -2.035 1.00 90.62 84 TRP A O 1
ATOM 668 N N . THR A 1 85 ? -11.622 -11.642 -1.448 1.00 89.69 85 THR A N 1
ATOM 669 C CA . THR A 1 85 ? -12.434 -10.663 -2.157 1.00 89.69 85 THR A CA 1
ATOM 670 C C . THR A 1 85 ? -13.497 -10.153 -1.202 1.00 89.69 85 THR A C 1
ATOM 672 O O . THR A 1 85 ? -14.131 -10.949 -0.509 1.00 89.69 85 THR A O 1
ATOM 675 N N . GLY A 1 86 ? -13.716 -8.848 -1.188 1.00 90.94 86 GLY A N 1
ATOM 676 C CA . GLY A 1 86 ? -14.734 -8.219 -0.364 1.00 90.94 86 GLY A CA 1
ATOM 677 C C . GLY A 1 86 ? -14.557 -6.710 -0.330 1.00 90.94 86 GLY A C 1
ATOM 678 O O . GLY A 1 86 ? -13.574 -6.170 -0.843 1.00 90.94 86 GLY A O 1
ATOM 679 N N . ASP A 1 87 ? -15.520 -6.048 0.294 1.00 93.50 87 ASP A N 1
ATOM 680 C CA . ASP A 1 87 ? -15.545 -4.596 0.423 1.00 93.50 87 ASP A CA 1
ATOM 681 C C . ASP A 1 87 ? -14.814 -4.118 1.685 1.00 93.50 87 ASP A C 1
ATOM 683 O O . ASP A 1 87 ? -14.230 -4.898 2.440 1.00 93.50 87 ASP A O 1
ATOM 687 N N . LEU A 1 88 ? -14.838 -2.804 1.914 1.00 92.88 88 LEU A N 1
ATOM 688 C CA . LEU A 1 88 ? -14.109 -2.138 2.995 1.00 92.88 88 LEU A CA 1
ATOM 689 C C . LEU A 1 88 ? -14.391 -2.730 4.382 1.00 92.88 88 LEU A C 1
ATOM 691 O O . LEU A 1 88 ? -13.453 -2.856 5.165 1.00 92.88 88 LEU A O 1
ATOM 695 N N . ASP A 1 89 ? -15.627 -3.134 4.666 1.00 92.75 89 ASP A N 1
ATOM 696 C CA . ASP A 1 89 ? -16.004 -3.702 5.966 1.00 92.75 89 ASP A CA 1
ATOM 697 C C . ASP A 1 89 ? -15.204 -4.977 6.253 1.00 92.75 89 ASP A C 1
ATOM 699 O O . ASP A 1 89 ? -14.504 -5.078 7.261 1.00 92.75 89 ASP A O 1
ATOM 703 N N . GLY A 1 90 ? -15.166 -5.893 5.284 1.00 93.12 90 GLY A N 1
ATOM 704 C CA . GLY A 1 90 ? -14.369 -7.110 5.385 1.00 93.12 90 GLY A CA 1
ATOM 705 C C . GLY A 1 90 ? -12.858 -6.858 5.337 1.00 93.12 90 GLY A C 1
ATOM 706 O O . GLY A 1 90 ? -12.089 -7.710 5.774 1.00 93.12 90 GLY A O 1
ATOM 707 N N . MET A 1 91 ? -12.396 -5.699 4.843 1.00 93.50 91 MET A N 1
ATOM 708 C CA . MET A 1 91 ? -10.993 -5.279 4.974 1.00 93.50 91 MET A CA 1
ATOM 709 C C . MET A 1 91 ? -10.643 -4.815 6.390 1.00 93.50 91 MET A C 1
ATOM 711 O O . MET A 1 91 ? -9.532 -5.083 6.854 1.00 93.50 91 MET A O 1
ATOM 715 N N . ILE A 1 92 ? -11.576 -4.141 7.063 1.00 94.12 92 ILE A N 1
ATOM 716 C CA . ILE A 1 92 ? -11.423 -3.673 8.443 1.00 94.12 92 ILE A CA 1
ATOM 717 C C . ILE A 1 92 ? -11.453 -4.861 9.407 1.00 94.12 92 ILE A C 1
ATOM 719 O O . ILE A 1 92 ? -10.552 -4.972 10.227 1.00 94.12 92 ILE A O 1
ATOM 723 N N . GLU A 1 93 ? -12.387 -5.804 9.243 1.00 93.12 93 GLU A N 1
ATOM 724 C CA . GLU A 1 93 ? -12.502 -7.004 10.096 1.00 93.12 93 GLU A CA 1
ATOM 725 C C . GLU A 1 93 ? -11.221 -7.850 10.165 1.00 93.12 93 GLU A C 1
ATOM 727 O O . GLU A 1 93 ? -10.965 -8.540 11.150 1.00 93.12 93 GLU A O 1
ATOM 732 N N . ARG A 1 94 ? -10.410 -7.821 9.104 1.00 92.00 94 ARG A N 1
ATOM 733 C CA . ARG A 1 94 ? -9.148 -8.568 9.006 1.00 92.00 94 ARG A CA 1
ATOM 734 C C . ARG A 1 94 ? -7.906 -7.706 9.253 1.00 92.00 94 ARG A C 1
ATOM 736 O O . ARG A 1 94 ? -6.792 -8.205 9.067 1.00 92.00 94 ARG A O 1
ATOM 743 N N . ASP A 1 95 ? -8.091 -6.430 9.589 1.00 93.06 95 ASP A N 1
ATOM 744 C CA . ASP A 1 95 ? -7.046 -5.444 9.883 1.00 93.06 95 ASP A CA 1
ATOM 745 C C . ASP A 1 95 ? -5.948 -5.326 8.815 1.00 93.06 95 ASP A C 1
ATOM 747 O O . ASP A 1 95 ? -4.801 -4.958 9.089 1.00 93.06 95 ASP A O 1
ATOM 751 N N . ARG A 1 96 ? -6.279 -5.597 7.550 1.00 93.12 96 ARG A N 1
ATOM 752 C CA . ARG A 1 96 ? -5.322 -5.458 6.448 1.00 93.12 96 ARG A CA 1
ATOM 753 C C . ARG A 1 96 ? -5.981 -4.986 5.168 1.00 93.12 96 ARG A C 1
ATOM 755 O O . ARG A 1 96 ? -7.077 -5.415 4.825 1.00 93.12 96 ARG A O 1
ATOM 762 N N . ILE A 1 97 ? -5.264 -4.146 4.433 1.00 94.94 97 ILE A N 1
ATOM 763 C CA . ILE A 1 97 ? -5.573 -3.744 3.059 1.00 94.94 97 ILE A CA 1
ATOM 764 C C . ILE A 1 97 ? -4.318 -3.978 2.233 1.00 94.94 97 ILE A C 1
ATOM 766 O O . ILE A 1 97 ? -3.262 -3.439 2.542 1.00 94.94 97 ILE A O 1
ATOM 770 N N . ARG A 1 98 ? -4.426 -4.784 1.186 1.00 94.81 98 ARG A N 1
ATOM 771 C CA . ARG A 1 98 ? -3.354 -5.149 0.267 1.00 94.81 98 ARG A CA 1
ATOM 772 C C . ARG A 1 98 ? -3.475 -4.294 -0.983 1.00 94.81 98 ARG A C 1
ATOM 774 O O . ARG A 1 98 ? -4.455 -4.390 -1.723 1.00 94.81 98 ARG A O 1
ATOM 781 N N . VAL A 1 99 ? -2.469 -3.467 -1.209 1.00 95.38 99 VAL A N 1
ATOM 782 C CA . VAL A 1 99 ? -2.396 -2.532 -2.328 1.00 95.38 99 VAL A CA 1
ATOM 783 C C . VAL A 1 99 ? -1.436 -3.087 -3.360 1.00 95.38 99 VAL A C 1
ATOM 785 O O . VAL A 1 99 ? -0.239 -3.187 -3.093 1.00 95.38 99 VAL A O 1
ATOM 788 N N . LEU A 1 100 ? -1.945 -3.426 -4.541 1.00 94.44 100 LEU A N 1
ATOM 789 C CA . LEU A 1 100 ? -1.091 -3.792 -5.663 1.00 94.44 100 LEU A CA 1
ATOM 790 C C . LEU A 1 100 ? -0.555 -2.526 -6.328 1.00 94.44 100 LEU A C 1
ATOM 792 O O . LEU A 1 100 ? -1.322 -1.625 -6.675 1.00 94.44 100 LEU A O 1
ATOM 796 N N . THR A 1 101 ? 0.757 -2.472 -6.532 1.00 94.62 101 THR A N 1
ATOM 797 C CA . THR A 1 101 ? 1.421 -1.356 -7.217 1.00 94.62 101 THR A CA 1
ATOM 798 C C . THR A 1 101 ? 2.445 -1.871 -8.220 1.00 94.62 101 THR A C 1
ATOM 800 O O . THR A 1 101 ? 3.134 -2.851 -7.933 1.00 94.62 101 THR A O 1
ATOM 803 N N . PRO A 1 102 ? 2.615 -1.214 -9.380 1.00 93.00 102 PRO A N 1
ATOM 804 C CA . PRO A 1 102 ? 3.779 -1.457 -10.213 1.00 93.00 102 PRO A CA 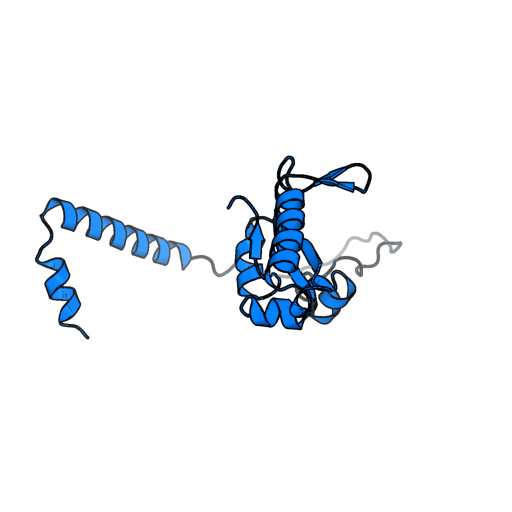1
ATOM 805 C C . PRO A 1 102 ? 5.048 -0.969 -9.503 1.00 93.00 102 PRO A C 1
ATOM 807 O O . PRO A 1 102 ? 5.029 0.052 -8.807 1.00 93.00 102 PRO A O 1
ATOM 810 N N . PHE A 1 103 ? 6.152 -1.690 -9.698 1.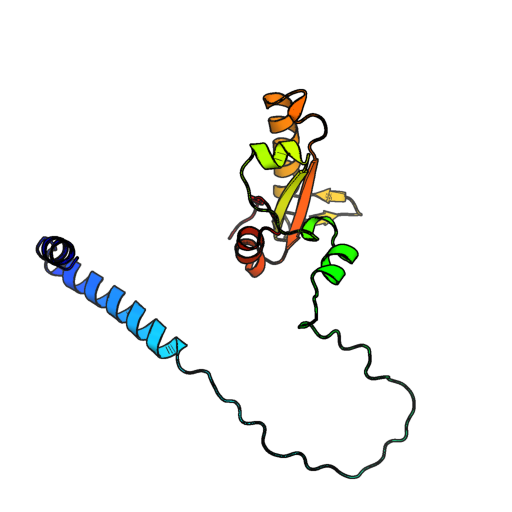00 90.81 103 PHE A N 1
ATOM 811 C CA . PHE A 1 103 ? 7.480 -1.239 -9.287 1.00 90.81 103 PHE A CA 1
ATOM 812 C C . PHE A 1 103 ? 8.051 -0.314 -10.368 1.00 90.81 103 PHE A C 1
ATOM 814 O O . PHE A 1 103 ? 8.423 -0.764 -11.453 1.00 90.81 103 PHE A O 1
ATOM 821 N N . SER A 1 104 ? 8.075 0.991 -10.101 1.00 88.50 104 SER A N 1
ATOM 822 C CA . SER A 1 104 ? 8.612 1.995 -11.023 1.00 88.50 104 SER A CA 1
ATOM 823 C C . SER A 1 104 ? 9.138 3.208 -10.272 1.00 88.50 104 SER A C 1
ATOM 825 O O . SER A 1 104 ? 8.586 3.621 -9.247 1.00 88.50 104 SER A O 1
ATOM 827 N N . LEU A 1 105 ? 10.193 3.814 -10.820 1.00 86.44 105 LEU A N 1
ATOM 828 C CA . LEU A 1 105 ? 10.774 5.034 -10.276 1.00 86.44 105 LEU A CA 1
ATOM 829 C C . LEU A 1 105 ? 9.713 6.149 -10.266 1.00 86.44 105 LEU A C 1
ATOM 831 O O . LEU A 1 105 ? 9.037 6.383 -11.266 1.00 86.44 105 LEU A O 1
ATOM 835 N N . GLY A 1 106 ? 9.518 6.782 -9.109 1.00 85.00 106 GLY A N 1
ATOM 836 C CA . GLY A 1 106 ? 8.457 7.769 -8.870 1.00 85.00 106 GLY A CA 1
ATOM 837 C C . GLY A 1 106 ? 7.163 7.194 -8.277 1.00 85.00 106 GLY A C 1
ATOM 838 O O . GLY A 1 106 ? 6.577 7.832 -7.406 1.00 85.00 106 GLY A O 1
ATOM 839 N N . SER A 1 107 ? 6.736 5.981 -8.649 1.00 90.00 107 SER A N 1
ATOM 840 C CA . SER A 1 107 ? 5.491 5.384 -8.126 1.00 90.00 107 SER A CA 1
ATOM 841 C C . SER A 1 107 ? 5.720 4.587 -6.843 1.00 90.00 107 SER A C 1
ATOM 843 O O . SER A 1 107 ? 5.245 4.988 -5.784 1.00 90.00 107 SER A O 1
ATOM 845 N N . TYR A 1 108 ? 6.462 3.485 -6.919 1.00 93.31 108 TYR A N 1
ATOM 846 C CA . TYR A 1 108 ? 6.871 2.688 -5.765 1.00 93.31 108 TYR A CA 1
ATOM 847 C C . TYR A 1 108 ? 8.253 2.111 -6.040 1.00 93.31 108 TYR A C 1
ATOM 849 O O . TYR A 1 108 ? 8.451 1.405 -7.031 1.00 93.31 108 TYR A O 1
ATOM 857 N N . TYR A 1 109 ? 9.199 2.430 -5.166 1.00 93.69 109 TYR A N 1
ATOM 858 C CA . TYR A 1 109 ? 10.571 1.953 -5.244 1.00 93.69 109 TYR A CA 1
ATOM 859 C C . TYR A 1 109 ? 11.164 1.817 -3.844 1.00 93.69 109 TYR A C 1
ATOM 861 O O . TYR A 1 109 ? 10.660 2.387 -2.874 1.00 93.69 109 TYR A O 1
ATOM 869 N N . ILE A 1 110 ? 12.235 1.038 -3.743 1.00 93.75 110 ILE A N 1
ATOM 870 C CA . ILE A 1 110 ? 12.983 0.857 -2.503 1.00 93.75 110 ILE A CA 1
ATOM 871 C C . ILE A 1 110 ? 14.334 1.537 -2.684 1.00 93.75 110 ILE A C 1
ATOM 873 O O . ILE A 1 110 ? 15.064 1.229 -3.621 1.00 93.75 110 ILE A O 1
ATOM 877 N N . ASP A 1 111 ? 14.645 2.462 -1.785 1.00 91.94 111 ASP A N 1
ATOM 878 C CA . ASP A 1 111 ? 15.883 3.231 -1.767 1.00 91.94 111 ASP A CA 1
ATOM 879 C C . ASP A 1 111 ? 16.589 3.005 -0.428 1.00 91.94 111 ASP A C 1
ATOM 881 O O . ASP A 1 111 ? 16.039 3.323 0.627 1.00 91.94 111 ASP A O 1
ATOM 885 N N . HIS A 1 112 ? 17.776 2.392 -0.452 1.00 93.06 112 HIS A N 1
ATOM 886 C CA . HIS A 1 112 ? 18.541 2.040 0.754 1.00 93.06 112 HIS A CA 1
ATOM 887 C C . HIS A 1 112 ? 17.691 1.326 1.828 1.00 93.06 112 HIS A C 1
ATOM 889 O O . HIS A 1 112 ? 17.713 1.687 3.004 1.00 93.06 112 HIS A O 1
ATOM 895 N N . GLY A 1 113 ? 16.867 0.355 1.414 1.00 91.31 113 GLY A N 1
ATOM 896 C CA . GLY A 1 113 ? 15.969 -0.395 2.306 1.00 91.31 113 GLY A CA 1
ATOM 897 C C . GLY A 1 113 ? 14.708 0.358 2.752 1.00 91.31 113 GLY A C 1
ATOM 898 O O . GLY A 1 113 ? 13.866 -0.214 3.440 1.00 91.31 113 GLY A O 1
ATOM 899 N N . HIS A 1 114 ? 14.532 1.612 2.338 1.00 92.00 114 HIS A N 1
ATOM 900 C CA . HIS A 1 114 ? 13.355 2.413 2.651 1.00 92.00 114 HIS A CA 1
ATOM 901 C C . HIS A 1 114 ? 12.387 2.420 1.473 1.00 92.00 114 HIS A C 1
ATOM 903 O O . HIS A 1 114 ? 12.760 2.719 0.340 1.00 92.00 114 HIS A O 1
ATOM 909 N N . GLN A 1 115 ? 11.121 2.124 1.747 1.00 93.50 115 GLN A N 1
ATOM 910 C CA . GLN A 1 115 ? 10.058 2.240 0.752 1.00 93.50 115 GLN A CA 1
ATOM 911 C C . GLN A 1 115 ? 9.766 3.718 0.473 1.00 93.50 115 GLN A C 1
ATOM 913 O O . GLN A 1 115 ? 9.662 4.529 1.397 1.00 93.50 115 GLN A O 1
ATOM 918 N N . ARG A 1 116 ? 9.660 4.070 -0.808 1.00 94.38 116 ARG A N 1
ATOM 919 C CA . ARG A 1 116 ? 9.470 5.434 -1.308 1.00 94.38 116 ARG A CA 1
ATOM 920 C C . ARG A 1 116 ? 8.526 5.442 -2.510 1.00 94.38 116 ARG A C 1
ATOM 922 O O . ARG A 1 116 ? 8.220 4.406 -3.100 1.00 94.38 116 ARG A O 1
ATOM 929 N N . GLY A 1 117 ? 8.117 6.646 -2.900 1.00 94.31 117 GLY A N 1
ATOM 930 C CA . GLY A 1 117 ? 7.326 6.903 -4.100 1.00 94.31 117 GLY A CA 1
ATOM 931 C C . GLY A 1 117 ? 5.894 7.325 -3.797 1.00 94.31 117 GLY A C 1
ATOM 932 O O . GLY A 1 117 ? 5.397 7.200 -2.679 1.00 94.31 117 GLY A O 1
ATOM 933 N N . THR A 1 118 ? 5.224 7.852 -4.814 1.00 95.00 118 THR A N 1
ATOM 934 C CA . THR A 1 118 ? 3.877 8.412 -4.700 1.00 95.00 118 THR A CA 1
ATOM 935 C C . THR A 1 118 ? 2.848 7.393 -4.197 1.00 95.00 118 THR A C 1
ATOM 937 O O . THR A 1 118 ? 2.037 7.720 -3.333 1.00 95.00 118 THR A O 1
ATOM 940 N N . ASN A 1 119 ? 2.908 6.142 -4.658 1.00 95.00 119 ASN A N 1
ATOM 941 C CA . ASN A 1 119 ? 1.967 5.095 -4.247 1.00 95.00 119 ASN A CA 1
ATOM 942 C C . ASN A 1 119 ? 2.213 4.640 -2.804 1.00 95.00 119 ASN A C 1
ATOM 944 O O . ASN A 1 119 ? 1.263 4.292 -2.098 1.00 95.00 119 ASN A O 1
ATOM 948 N N . TYR A 1 120 ? 3.469 4.685 -2.345 1.00 95.25 120 TYR A N 1
ATOM 949 C CA . TYR A 1 120 ? 3.803 4.446 -0.942 1.00 95.25 120 TYR A CA 1
ATOM 950 C C . TYR A 1 120 ? 3.183 5.521 -0.043 1.00 95.25 120 TYR A C 1
ATOM 952 O O . TYR A 1 120 ? 2.464 5.202 0.906 1.00 95.25 120 TYR A O 1
ATOM 960 N N . GLU A 1 121 ? 3.383 6.795 -0.382 1.00 95.75 121 GLU A N 1
ATOM 961 C CA . GLU A 1 121 ? 2.820 7.911 0.383 1.00 95.75 121 GLU A CA 1
ATOM 962 C C . GLU A 1 121 ? 1.284 7.891 0.380 1.00 95.75 121 GLU A C 1
ATOM 964 O O . GLU A 1 121 ? 0.656 8.051 1.429 1.00 95.75 121 GLU A O 1
ATOM 969 N N . PHE A 1 122 ? 0.652 7.602 -0.762 1.00 96.00 122 PHE A N 1
ATOM 970 C CA . PHE A 1 122 ? -0.802 7.442 -0.833 1.00 96.00 122 PHE A CA 1
ATOM 971 C C . PHE A 1 122 ? -1.313 6.288 0.026 1.00 96.00 122 PHE A C 1
ATOM 973 O O . PHE A 1 122 ? -2.312 6.453 0.725 1.00 96.00 122 PHE A O 1
ATOM 980 N N . SER A 1 123 ? -0.609 5.158 0.055 1.00 95.38 123 SER A N 1
ATOM 981 C CA . SER A 1 123 ? -0.959 4.027 0.919 1.00 95.38 123 SER A CA 1
ATOM 982 C C . SER A 1 123 ? -0.886 4.404 2.405 1.00 95.38 123 SER A C 1
ATOM 984 O O . SER A 1 123 ? -1.788 4.087 3.181 1.00 95.38 123 SER A O 1
ATOM 986 N N . ARG A 1 124 ? 0.142 5.165 2.806 1.00 95.94 124 ARG A N 1
ATOM 987 C CA . ARG A 1 124 ? 0.293 5.688 4.175 1.00 95.94 124 ARG A CA 1
ATOM 988 C C . ARG A 1 124 ? -0.817 6.670 4.551 1.00 95.94 124 ARG A C 1
ATOM 990 O O . ARG A 1 124 ? -1.329 6.627 5.674 1.00 95.94 124 ARG A O 1
ATOM 997 N N . LEU A 1 125 ? -1.193 7.556 3.630 1.00 96.62 125 LEU A N 1
ATOM 998 C CA . LEU A 1 125 ? -2.291 8.502 3.828 1.00 96.62 125 LEU A CA 1
ATOM 999 C C . LEU A 1 125 ? -3.643 7.791 3.909 1.00 96.62 125 LEU A C 1
ATOM 1001 O O . LEU A 1 125 ? -4.451 8.149 4.765 1.00 96.62 125 LEU A O 1
ATOM 1005 N N . LEU A 1 126 ? -3.862 6.764 3.085 1.00 96.06 126 LEU A N 1
ATOM 1006 C CA . LEU A 1 126 ? -5.054 5.923 3.134 1.00 96.06 126 LEU A CA 1
ATOM 1007 C C . LEU A 1 126 ? -5.185 5.235 4.497 1.00 96.06 126 LEU A C 1
ATOM 1009 O O . LEU A 1 126 ? -6.241 5.331 5.118 1.00 96.06 126 LEU A O 1
ATOM 1013 N N . GLU A 1 127 ? -4.110 4.623 5.008 1.00 95.81 127 GLU A N 1
ATOM 1014 C CA . GLU A 1 127 ? -4.112 3.991 6.336 1.00 95.81 127 GLU A CA 1
ATOM 1015 C C . GLU A 1 127 ? -4.536 4.991 7.420 1.00 95.81 127 GLU A C 1
ATOM 1017 O O . GLU A 1 127 ? -5.432 4.725 8.223 1.00 95.81 127 GLU A O 1
ATOM 1022 N N . LYS A 1 128 ? -3.923 6.183 7.414 1.00 97.06 128 LYS A N 1
ATOM 1023 C CA . LYS A 1 128 ? -4.228 7.249 8.374 1.00 97.06 128 LYS A CA 1
ATOM 1024 C C . LYS A 1 128 ? -5.668 7.745 8.239 1.00 97.06 128 LYS A C 1
ATOM 1026 O O . LYS A 1 128 ? -6.312 8.024 9.250 1.00 97.06 128 LYS A O 1
ATOM 1031 N N . PHE A 1 129 ? -6.168 7.873 7.013 1.00 96.56 129 PHE A N 1
ATOM 1032 C CA . PHE A 1 129 ? -7.531 8.312 6.739 1.00 96.56 129 PHE A CA 1
ATOM 1033 C C . PHE A 1 129 ? -8.561 7.310 7.265 1.00 96.56 129 PHE A C 1
ATOM 1035 O O . PHE A 1 129 ? -9.479 7.710 7.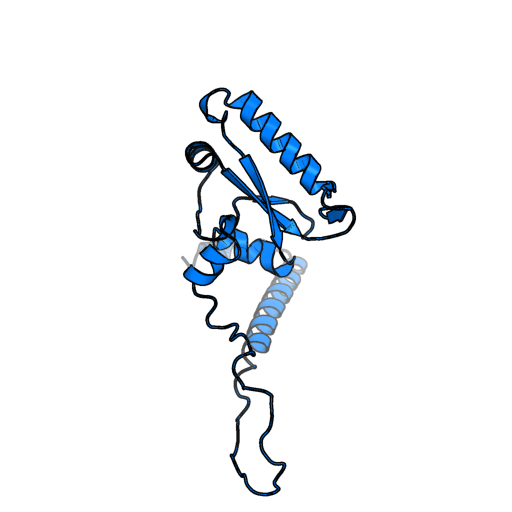980 1.00 96.56 129 PHE A O 1
ATOM 1042 N N . ILE A 1 130 ? -8.383 6.016 6.983 1.00 95.56 130 ILE A N 1
ATOM 1043 C CA . ILE A 1 130 ? -9.307 4.971 7.438 1.00 95.56 130 ILE A CA 1
ATOM 1044 C C . ILE A 1 130 ? -9.277 4.875 8.967 1.00 95.56 130 ILE A C 1
ATOM 1046 O O . ILE A 1 130 ? -10.329 4.928 9.600 1.00 95.56 130 ILE A O 1
ATOM 1050 N N . LYS A 1 131 ? -8.090 4.886 9.582 1.00 95.88 131 LYS A N 1
ATOM 1051 C CA . LYS A 1 131 ? -7.944 4.938 11.048 1.00 95.88 131 LYS A CA 1
ATOM 1052 C C . LYS A 1 131 ? -8.665 6.119 11.677 1.00 95.88 131 LYS A C 1
ATOM 1054 O O . LYS A 1 131 ? -9.335 5.974 12.694 1.00 95.88 131 LYS A O 1
ATOM 1059 N N . LYS A 1 132 ? -8.552 7.299 11.065 1.00 96.69 132 LYS A N 1
ATOM 1060 C CA . LYS A 1 132 ? -9.247 8.501 11.536 1.00 96.69 132 LYS A CA 1
ATOM 1061 C C . LYS A 1 132 ? -10.766 8.381 11.387 1.00 96.69 132 LYS A C 1
ATOM 1063 O O . LYS A 1 132 ? -11.485 8.887 12.241 1.00 96.69 132 LYS A O 1
ATOM 1068 N N . LYS A 1 133 ? -11.246 7.753 10.310 1.00 95.88 133 LYS A N 1
ATOM 1069 C CA . LYS A 1 133 ? -12.675 7.643 9.989 1.00 95.88 133 LYS A CA 1
ATOM 1070 C C . LYS A 1 133 ? -13.400 6.584 10.829 1.00 95.88 133 LYS A C 1
ATOM 1072 O O . LYS A 1 133 ? -14.492 6.865 11.302 1.00 95.88 133 LYS A O 1
ATOM 1077 N N . PHE A 1 134 ? -12.795 5.413 11.025 1.00 93.75 134 PHE A N 1
ATOM 1078 C CA . PHE A 1 134 ? -13.414 4.261 11.704 1.00 93.75 134 PHE A CA 1
ATOM 1079 C C . PHE A 1 134 ? -12.932 4.073 13.155 1.00 93.75 134 PHE A C 1
ATOM 1081 O O . PHE A 1 134 ? -13.473 3.270 13.912 1.00 93.75 134 PHE A O 1
ATOM 1088 N N . GLY A 1 135 ? -11.930 4.840 13.596 1.00 93.25 135 GLY A N 1
ATOM 1089 C CA . GLY A 1 135 ? -11.532 4.916 14.999 1.00 93.25 135 GLY A CA 1
ATOM 1090 C C . GLY A 1 135 ? -11.071 3.575 15.570 1.00 93.25 135 GLY A C 1
ATOM 1091 O O . GLY A 1 135 ? -10.008 3.075 15.206 1.00 93.25 135 GLY A O 1
ATOM 1092 N N . LYS A 1 136 ? -11.842 3.023 16.518 1.00 91.62 136 LYS A N 1
ATOM 1093 C CA . LYS A 1 136 ? -11.486 1.784 17.230 1.00 91.62 136 LYS A CA 1
ATOM 1094 C C . LYS A 1 136 ? -11.521 0.553 16.325 1.00 91.62 136 LYS A C 1
ATOM 1096 O O . LYS A 1 136 ? -10.675 -0.311 16.508 1.00 91.62 136 LYS A O 1
ATOM 1101 N N . GLU A 1 137 ? -12.446 0.504 15.370 1.00 90.50 137 GLU A N 1
ATOM 1102 C CA . GLU A 1 137 ? -12.643 -0.654 14.484 1.00 90.50 137 GLU A CA 1
ATOM 1103 C C . GLU A 1 137 ? -11.463 -0.853 13.533 1.00 90.50 137 GLU A C 1
ATOM 1105 O O . GLU A 1 137 ? -11.055 -1.974 13.290 1.00 90.50 137 GLU A O 1
ATOM 1110 N N . ALA A 1 138 ? -10.856 0.236 13.055 1.00 92.81 138 ALA A N 1
ATOM 1111 C CA . ALA A 1 138 ? -9.706 0.186 12.151 1.00 92.81 138 ALA A CA 1
ATOM 1112 C C . ALA A 1 138 ? -8.373 0.484 12.855 1.00 92.81 138 ALA A C 1
ATOM 1114 O O . ALA A 1 138 ? -7.404 0.885 12.208 1.00 92.81 138 ALA A O 1
ATOM 1115 N N . LYS A 1 139 ? -8.308 0.377 14.188 1.00 91.56 139 LYS A N 1
ATOM 1116 C CA . LYS A 1 139 ? -7.125 0.794 14.956 1.00 91.56 139 LYS A CA 1
ATOM 1117 C C . LYS A 1 139 ? -5.882 -0.008 14.562 1.00 91.56 139 LYS A C 1
ATOM 1119 O O . LYS A 1 139 ? -4.793 0.569 14.456 1.00 91.56 139 LYS A O 1
ATOM 1124 N N . GLU A 1 140 ? -6.046 -1.309 14.345 1.00 93.12 140 GLU A N 1
ATOM 1125 C CA . GLU A 1 140 ? -4.950 -2.229 14.036 1.00 93.12 140 GLU A CA 1
ATOM 1126 C C . GLU A 1 140 ? -4.682 -2.347 12.534 1.00 93.12 140 GLU A C 1
ATOM 1128 O O . GLU A 1 140 ? -3.553 -2.662 12.161 1.00 93.12 140 GLU A O 1
ATOM 1133 N N . LEU A 1 141 ? -5.641 -1.934 11.698 1.00 94.81 141 LEU A N 1
ATOM 1134 C CA . LEU A 1 141 ? -5.559 -1.889 10.240 1.00 94.81 141 LEU A CA 1
ATOM 1135 C C . LEU A 1 141 ? -4.174 -1.504 9.702 1.00 94.81 141 LEU A C 1
ATOM 1137 O O . LEU A 1 141 ? -3.646 -0.424 9.988 1.00 94.81 141 LEU A O 1
ATOM 1141 N N . LYS A 1 142 ? -3.603 -2.358 8.857 1.00 94.69 142 LYS A N 1
ATOM 1142 C CA . LYS A 1 142 ? -2.352 -2.097 8.138 1.00 94.69 142 LYS A CA 1
ATOM 1143 C C . LYS A 1 142 ? -2.574 -2.062 6.640 1.00 94.69 142 LYS A C 1
ATOM 1145 O O . LYS A 1 142 ? -3.198 -2.956 6.074 1.00 94.69 142 LYS A O 1
ATOM 1150 N N . VAL A 1 143 ? -2.004 -1.056 5.984 1.00 95.25 143 VAL A N 1
ATOM 1151 C CA . VAL A 1 143 ? -1.938 -1.033 4.524 1.00 95.25 143 VAL A CA 1
ATOM 1152 C C . VAL A 1 143 ? -0.620 -1.674 4.093 1.00 95.25 143 VAL A C 1
ATOM 1154 O O . VAL A 1 143 ? 0.462 -1.177 4.398 1.00 95.25 143 VAL A O 1
ATOM 1157 N N . ILE A 1 144 ? -0.720 -2.813 3.414 1.00 93.56 144 ILE A N 1
ATOM 1158 C CA . ILE A 1 144 ? 0.394 -3.626 2.930 1.00 93.56 144 ILE A CA 1
ATOM 1159 C C . ILE A 1 144 ? 0.541 -3.375 1.437 1.00 93.56 144 ILE A C 1
ATOM 1161 O O . ILE A 1 144 ? -0.396 -3.590 0.671 1.00 93.56 144 ILE A O 1
ATOM 1165 N N . ILE A 1 145 ? 1.725 -2.952 1.016 1.00 93.00 145 ILE A N 1
ATOM 1166 C CA . ILE A 1 145 ? 2.024 -2.729 -0.396 1.00 93.00 145 ILE A CA 1
ATOM 1167 C C . ILE A 1 145 ? 2.627 -3.998 -0.985 1.00 93.00 145 ILE A C 1
ATOM 1169 O O . ILE A 1 145 ? 3.545 -4.588 -0.416 1.00 93.00 145 ILE A O 1
ATOM 1173 N N . ILE A 1 146 ? 2.107 -4.402 -2.138 1.00 92.00 146 ILE A N 1
ATOM 1174 C CA . ILE A 1 146 ? 2.526 -5.591 -2.866 1.00 92.00 146 ILE A CA 1
ATOM 1175 C C . ILE A 1 146 ? 2.981 -5.149 -4.262 1.00 92.00 146 ILE A C 1
ATOM 1177 O O . ILE A 1 146 ? 2.142 -4.853 -5.120 1.00 92.00 146 ILE A O 1
ATOM 1181 N N . PRO A 1 147 ? 4.301 -5.048 -4.498 1.00 91.81 147 PRO A N 1
ATOM 1182 C CA . PRO A 1 147 ? 4.821 -4.749 -5.819 1.00 91.81 147 PRO A CA 1
ATOM 1183 C C . PRO A 1 147 ? 4.577 -5.932 -6.759 1.00 91.81 147 PRO A C 1
ATOM 1185 O O . PRO A 1 147 ? 4.981 -7.056 -6.472 1.00 91.81 147 PRO A O 1
ATOM 1188 N N . VAL A 1 148 ? 3.935 -5.674 -7.895 1.00 90.81 148 VAL A N 1
ATOM 1189 C CA . VAL A 1 148 ? 3.681 -6.673 -8.945 1.00 90.81 148 VAL A CA 1
ATOM 1190 C C . VAL A 1 148 ? 3.994 -6.090 -10.318 1.00 90.81 148 VAL A C 1
ATOM 1192 O O . VAL A 1 148 ? 4.156 -4.875 -10.474 1.00 90.81 148 VAL A O 1
ATOM 1195 N N . ARG A 1 149 ? 4.084 -6.941 -11.344 1.00 90.44 149 ARG A N 1
ATOM 1196 C CA . ARG A 1 149 ? 4.227 -6.459 -12.722 1.00 90.44 149 ARG A CA 1
ATOM 1197 C C . ARG A 1 149 ? 2.914 -5.828 -13.199 1.00 90.44 149 ARG A C 1
ATOM 1199 O O . ARG A 1 149 ? 1.829 -6.180 -12.741 1.00 90.44 149 ARG A O 1
ATOM 1206 N N . ARG A 1 150 ? 3.002 -4.877 -14.132 1.00 90.50 150 ARG A N 1
ATOM 1207 C CA . ARG A 1 150 ? 1.838 -4.115 -14.624 1.00 90.50 150 ARG A CA 1
ATOM 1208 C C . ARG A 1 150 ? 0.762 -5.008 -15.247 1.00 90.50 150 ARG A C 1
ATOM 1210 O O . ARG A 1 150 ? -0.417 -4.829 -14.968 1.00 90.50 150 ARG A O 1
ATOM 1217 N N . ASP A 1 151 ? 1.179 -5.995 -16.031 1.00 90.94 151 ASP A N 1
ATOM 1218 C CA . ASP A 1 151 ? 0.315 -7.017 -16.632 1.00 90.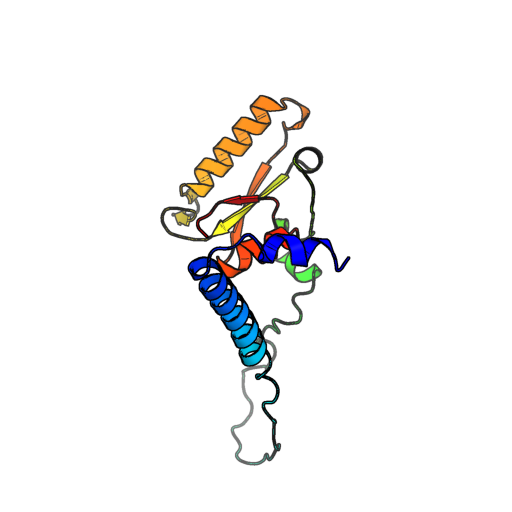94 151 ASP A CA 1
ATOM 1219 C C . ASP A 1 151 ? -0.370 -7.916 -15.590 1.00 90.94 151 ASP A C 1
ATOM 1221 O O . ASP A 1 151 ? -1.394 -8.523 -15.886 1.00 90.94 151 ASP A O 1
ATOM 1225 N N . GLN A 1 152 ? 0.151 -7.969 -14.360 1.00 90.50 152 GLN A N 1
ATOM 1226 C CA . GLN A 1 152 ? -0.412 -8.747 -13.256 1.00 90.50 152 GLN A CA 1
ATOM 1227 C C . GLN A 1 152 ? -1.396 -7.954 -12.390 1.00 90.50 152 GLN A C 1
ATOM 1229 O O . GLN A 1 152 ? -2.183 -8.581 -11.688 1.00 90.50 152 GLN A O 1
ATOM 1234 N N . LEU A 1 153 ? -1.420 -6.614 -12.450 1.00 91.56 153 LEU A N 1
ATOM 1235 C CA . LEU A 1 153 ? -2.270 -5.781 -11.581 1.00 91.56 153 LEU A CA 1
ATOM 1236 C C . LEU A 1 153 ? -3.747 -6.192 -11.644 1.00 91.56 153 LEU A C 1
ATOM 1238 O O . LEU A 1 153 ? -4.351 -6.517 -10.622 1.00 91.56 153 LEU A O 1
ATOM 1242 N N . ILE A 1 154 ? -4.315 -6.214 -12.853 1.00 93.19 154 ILE A N 1
ATOM 1243 C CA . ILE A 1 154 ? -5.726 -6.554 -13.062 1.00 93.19 154 ILE A CA 1
ATOM 1244 C C . ILE A 1 154 ? -5.988 -8.039 -12.772 1.00 93.19 154 ILE A C 1
ATOM 1246 O O . ILE A 1 154 ? -6.865 -8.317 -11.951 1.00 93.19 154 ILE A O 1
ATOM 1250 N N . PRO A 1 155 ? -5.233 -9.007 -13.341 1.00 91.88 155 PRO A N 1
ATOM 1251 C CA . PRO A 1 155 ? -5.439 -10.416 -13.020 1.00 91.88 155 PRO A CA 1
ATOM 1252 C C . PRO A 1 155 ? -5.360 -10.723 -11.523 1.00 91.88 155 PRO A C 1
ATOM 1254 O O . PRO A 1 155 ? -6.107 -11.567 -11.038 1.00 91.88 155 PRO A O 1
ATOM 1257 N N . TYR A 1 156 ? -4.470 -10.063 -10.779 1.00 91.25 156 TYR A N 1
ATOM 1258 C CA . TYR A 1 156 ? -4.253 -10.373 -9.369 1.00 91.25 156 TYR A CA 1
ATOM 1259 C C . TYR A 1 156 ? -5.338 -9.787 -8.473 1.00 91.25 156 TYR A C 1
ATOM 1261 O O . TYR A 1 156 ? -5.785 -10.475 -7.559 1.00 91.25 156 TYR A O 1
ATOM 1269 N N . VAL A 1 157 ? -5.838 -8.582 -8.751 1.00 92.00 157 VAL A N 1
ATOM 1270 C CA . VAL A 1 157 ? -7.010 -8.077 -8.017 1.00 92.00 157 VAL A CA 1
ATOM 1271 C C . VAL A 1 157 ? -8.250 -8.911 -8.312 1.00 92.00 157 VAL A C 1
ATOM 1273 O O . VAL A 1 157 ? -8.960 -9.277 -7.383 1.00 92.00 157 VAL A O 1
ATOM 1276 N N . VAL A 1 158 ? -8.472 -9.309 -9.568 1.00 92.25 158 VAL A N 1
ATOM 1277 C CA . VAL A 1 158 ? -9.609 -10.178 -9.922 1.00 92.25 158 VAL A CA 1
ATOM 1278 C C . VAL A 1 158 ? -9.527 -11.532 -9.211 1.00 92.25 158 VAL A C 1
ATOM 1280 O O . VAL A 1 158 ? -10.540 -12.049 -8.750 1.00 92.25 158 VAL A O 1
ATOM 1283 N N . LYS A 1 159 ? -8.323 -12.097 -9.072 1.00 90.31 159 LYS A N 1
ATOM 1284 C CA . LYS A 1 159 ? -8.087 -13.341 -8.325 1.00 90.31 159 LYS A CA 1
ATOM 1285 C C . LYS A 1 159 ? -8.115 -13.160 -6.799 1.00 90.31 159 LYS A C 1
ATOM 1287 O O . LYS A 1 159 ? -7.973 -14.147 -6.090 1.00 90.31 159 LYS A O 1
ATOM 1292 N N . GLY A 1 160 ? -8.271 -11.940 -6.278 1.00 91.06 160 GLY A N 1
ATOM 1293 C CA . GLY A 1 160 ? -8.299 -11.664 -4.837 1.00 91.06 160 GLY A CA 1
ATOM 1294 C C . GLY A 1 160 ? -6.925 -11.672 -4.160 1.00 91.06 160 GLY A C 1
ATOM 1295 O O . GLY A 1 160 ? -6.831 -11.795 -2.939 1.00 91.06 160 GLY A O 1
ATOM 1296 N N . TYR A 1 161 ? -5.842 -11.556 -4.924 1.00 90.50 161 TYR A N 1
ATOM 1297 C CA . TYR A 1 161 ? -4.478 -11.443 -4.399 1.00 90.50 161 TYR A CA 1
ATOM 1298 C C . TYR A 1 161 ? -4.203 -10.052 -3.808 1.00 90.50 161 TYR A C 1
ATOM 1300 O O . TYR A 1 161 ? -3.439 -9.912 -2.857 1.00 90.50 161 TYR A O 1
ATOM 1308 N N . GLY A 1 162 ? -4.888 -9.021 -4.296 1.00 92.44 162 GLY A N 1
ATOM 1309 C CA . GLY A 1 162 ? -4.905 -7.696 -3.684 1.00 92.44 162 GLY A CA 1
ATOM 1310 C C . GLY A 1 162 ? -6.315 -7.134 -3.631 1.00 92.44 162 GLY A C 1
ATOM 1311 O O . GLY A 1 162 ? -7.200 -7.619 -4.328 1.00 92.44 162 GLY A O 1
ATOM 1312 N N . ASP A 1 163 ? -6.511 -6.116 -2.801 1.00 94.00 163 ASP A N 1
ATOM 1313 C CA . ASP A 1 163 ? -7.838 -5.546 -2.551 1.00 94.00 163 ASP A CA 1
ATOM 1314 C C . ASP A 1 163 ? -8.047 -4.258 -3.356 1.00 94.00 163 ASP A C 1
ATOM 1316 O O . ASP A 1 163 ? -9.156 -3.972 -3.796 1.00 94.00 163 ASP A O 1
ATOM 1320 N N . ILE A 1 164 ? -6.971 -3.496 -3.596 1.00 94.56 164 ILE A N 1
ATOM 1321 C CA . ILE A 1 164 ? -6.988 -2.284 -4.426 1.00 94.56 164 ILE A CA 1
ATOM 1322 C C . ILE A 1 164 ? -5.729 -2.171 -5.292 1.00 94.56 164 ILE A C 1
ATOM 1324 O O . ILE A 1 164 ? -4.668 -2.691 -4.942 1.00 94.56 164 ILE A O 1
ATOM 1328 N N . ILE A 1 165 ? -5.835 -1.443 -6.407 1.00 95.19 165 ILE A N 1
ATOM 1329 C CA . ILE A 1 165 ? -4.707 -1.087 -7.279 1.00 95.19 165 ILE A CA 1
ATOM 1330 C C . ILE A 1 165 ? -4.366 0.383 -7.062 1.00 95.19 165 ILE A C 1
ATOM 1332 O O . ILE A 1 165 ? -5.238 1.246 -7.136 1.00 95.19 165 ILE A O 1
ATOM 1336 N N . MET A 1 166 ? -3.085 0.673 -6.863 1.00 94.12 166 MET A N 1
ATOM 1337 C CA . MET A 1 166 ? -2.542 2.023 -6.975 1.00 94.12 166 MET A CA 1
ATOM 1338 C C . MET A 1 166 ? -1.435 2.005 -8.016 1.00 94.12 166 MET A C 1
ATOM 1340 O O . MET A 1 166 ? -0.366 1.448 -7.794 1.00 94.12 166 MET A O 1
ATOM 1344 N N . GLY A 1 167 ? -1.688 2.601 -9.175 1.00 88.25 167 GLY A N 1
ATOM 1345 C CA . GLY A 1 167 ? -0.720 2.630 -10.260 1.00 88.25 167 GLY A CA 1
ATOM 1346 C C . GLY A 1 167 ? -1.316 3.165 -11.548 1.00 88.25 167 GLY A C 1
ATOM 1347 O O . GLY A 1 167 ? -2.532 3.255 -11.698 1.00 88.25 167 GLY A O 1
ATOM 1348 N N . SER A 1 168 ? -0.439 3.516 -12.481 1.00 79.81 168 SER A N 1
ATOM 1349 C CA . SER A 1 168 ? -0.840 3.723 -13.870 1.00 79.81 168 SER A CA 1
ATOM 1350 C C . SER A 1 168 ? -1.063 2.353 -14.514 1.00 79.81 168 SER A C 1
ATOM 1352 O O . SER A 1 168 ? -0.260 1.440 -14.298 1.00 79.81 168 SER A O 1
ATOM 1354 N N . LEU A 1 169 ? -2.153 2.242 -15.276 1.00 73.00 169 LEU A N 1
ATOM 1355 C CA . LEU A 1 169 ? -2.438 1.140 -16.198 1.00 73.00 169 LEU A CA 1
ATOM 1356 C C . LEU A 1 169 ? -1.780 1.430 -17.544 1.00 73.00 169 LEU A C 1
ATOM 1358 O O . LEU A 1 169 ? -1.751 2.622 -17.925 1.00 73.00 169 LEU A O 1
#

Radius of gyration: 25.69 Å; Cα contacts (8 Å, |Δi|>4): 168; chains: 1; bounding box: 69×49×60 Å

Sequence (169 aa):
MKIQIKKYLSDLNTSQKEVVGLVLFLIVVMVITFRSSEEVEIKGIAEPDLLITPEAITPESIIDLTELSTDTLNDIWPPLSRPWTGDLDGMIERDRIRVLTPFSLGSYYIDHGHQRGTNYEFSRLLEKFIKKKFGKEAKELKVIIIPVRRDQLIPYVVKGYGDIIMGSL

Solvent-accessible surface area (backbone atoms only — not comparable to full-atom values): 10415 Å² total; per-residue (Å²): 139,74,67,70,63,59,63,66,62,69,79,50,54,76,74,54,52,52,53,55,50,50,54,53,47,51,53,52,50,53,56,56,64,69,71,72,81,86,84,85,84,87,79,78,92,79,83,86,87,82,91,78,82,93,76,89,80,77,87,84,75,72,78,62,81,87,69,72,42,63,66,55,40,34,74,77,38,59,83,46,34,60,62,47,82,77,57,71,68,64,30,36,80,67,32,42,44,36,34,32,25,44,71,36,90,68,38,27,44,72,56,96,89,39,82,38,35,56,46,47,54,50,45,55,51,49,41,52,48,47,27,69,72,51,41,80,71,24,61,75,44,40,64,42,79,43,76,43,57,71,88,43,50,63,62,33,40,76,62,12,44,22,76,45,79,46,71,88,130

Foldseek 3Di:
DPPVVVVVQVPDDPVVNVVVVVVVVVVVVVVVVVVPDDDDDDDDDDDDDDDDDDDDDDPPPPPPPVPPPLVVCCVPPVLLSDQDEDDPLVLLQVLEAEEEEADDVQQWHADPNDIDHDVVVVLVVVLVVVCVVVPPSNVSRDYHYDHDHPVCQVVCCVRRSGHYYDYDD

pLDDT: mean 74.94, std 20.93, range [32.53, 97.06]

Nearest PDB structures (foldseek):
  8ovo-assembly1_B  TM=8.403E-01  e=4.485E-03  Shigella flexneri
  8ovp-assembly1_A  TM=8.189E-01  e=4.485E-03  Escherichia coli
  8ovn-assembly1_A  TM=8.029E-01  e=5.120E-03  Shigella flexneri
  2vha-assembly1_B  TM=8.054E-01  e=7.618E-03  Shigella flexneri
  2q89-assembly1_A  TM=6.939E-01  e=1.477E-02  Sinorhizobium meliloti

Secondary structure (DSSP, 8-state):
--HHHHHHHHS--HHHHHHHHHHHHHHHHHHHHHT--------------------S--GGGS--TT---HHHHHHH-GGGSS-----HHHHHHTTEEEEEEE-BTTTBEEETTEEESHHHHHHHHHHHHHHHHHTTTTSS-EEEEEEE-HHHHHHHHHTTS-SEE-S--